Protein AF-K5WN62-F1 (afdb_monomer)

Nearest PDB structures (foldseek):
  7bbb-assembly1_A  TM=4.784E-01  e=8.755E+00  Escherichia coli K-12
  8i9w-assembly1_Cb  TM=4.231E-01  e=9.385E+00  Thermochaetoides thermophila DSM 1495
  9esi-assembly1_z  TM=3.993E-01  e=9.385E+00  Schizosaccharomyces pombe

Sequence (64 aa):
MINVQSNYNRMRILQINMNRSEAAHLDLINRNLAKHWDVICLQEPHITKHGNIRTPKQFRQIFP

Organism: Agaricus bisporus var. burnettii (strain JB137-S8 / ATCC MYA-4627 / FGSC 10392) (NCBI:txid597362)

Radius of gy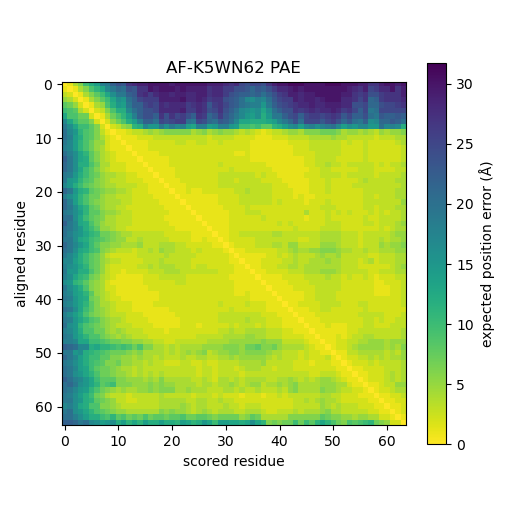ration: 14.34 Å; Cα contacts (8 Å, |Δi|>4): 66; chains: 1; bounding box: 32×34×40 Å

Mean predicted aligned error: 6.42 Å

pLDDT: 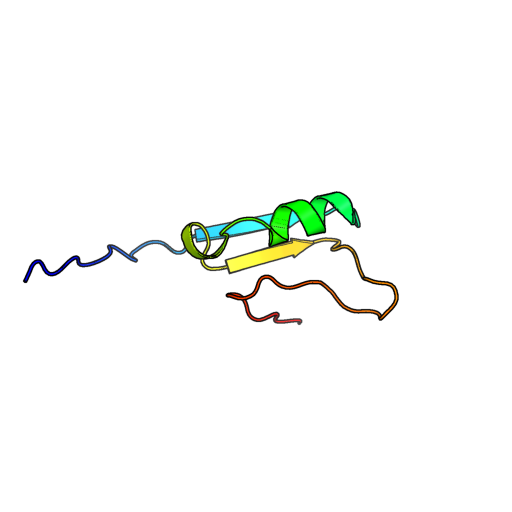mean 87.02, std 13.89, range [38.91, 96.62]

Secondary structure (DSSP, 8-state):
---------S--EEEEE-TT-HHHHHHHHTS-GGGT-SEEEEESPPPPTTSPPP--TT------

Foldseek 3Di:
DDPPPDPPVDAFEAEDEPCLDPVSLVVVLPDPVVVHHDYYHYHNHNQDPVRDGDDHPPDDDDDD

InterPro domains:
  IPR036691 Endonuclease/exonuclease/phosphatase superfamily [G3DSA:3.60.10.10] (10-64)
  IPR036691 Endonuclease/exonuclease/phosphatase superfamily [SSF56219] (10-64)

Solvent-accessible surface area (backbone atoms only — not comparable to full-atom values): 4335 Å² total; per-residue (Å²): 133,85,82,79,76,73,84,78,87,66,90,38,72,45,76,47,75,40,80,49,29,58,66,56,50,53,58,55,50,75,46,76,50,72,83,72,35,80,44,77,48,75,38,57,58,34,65,44,101,85,73,44,67,90,70,39,96,88,58,80,90,82,78,136

Structure (mmCIF, N/CA/C/O backbone):
data_AF-K5WN62-F1
#
_entry.id   AF-K5WN62-F1
#
loop_
_atom_site.group_PDB
_atom_site.id
_atom_site.type_symbol
_atom_site.label_atom_id
_atom_site.label_alt_id
_atom_site.label_comp_id
_atom_site.label_asym_id
_atom_site.label_entity_id
_atom_site.label_seq_id
_atom_site.pdbx_PDB_ins_code
_atom_site.Cartn_x
_atom_site.Cartn_y
_atom_site.Cartn_z
_atom_site.occupancy
_atom_site.B_iso_or_equiv
_atom_site.auth_seq_id
_atom_site.auth_comp_id
_atom_site.auth_asym_id
_atom_site.auth_atom_id
_atom_site.pdbx_PDB_model_num
ATOM 1 N N . MET A 1 1 ? -10.148 19.642 31.338 1.00 40.28 1 MET A N 1
ATOM 2 C CA . MET A 1 1 ? -9.708 18.546 30.446 1.00 40.28 1 MET A CA 1
ATOM 3 C C . MET A 1 1 ? -10.783 18.354 29.391 1.00 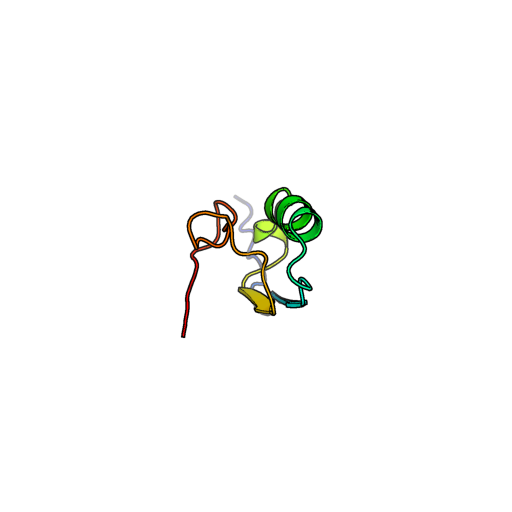40.28 1 MET A C 1
ATOM 5 O O . MET A 1 1 ? -11.902 18.023 29.754 1.00 40.28 1 MET A O 1
ATOM 9 N N . ILE A 1 2 ? -10.497 18.662 28.125 1.00 38.91 2 ILE A N 1
ATOM 10 C CA . ILE A 1 2 ? -11.475 18.502 27.041 1.00 38.91 2 ILE A CA 1
ATOM 11 C C . ILE A 1 2 ? -11.442 17.031 26.627 1.00 38.91 2 ILE A C 1
ATOM 13 O O . ILE A 1 2 ? -10.416 16.542 26.160 1.00 38.91 2 ILE A O 1
ATOM 17 N N . ASN A 1 3 ? -12.544 16.322 26.860 1.00 48.50 3 ASN A N 1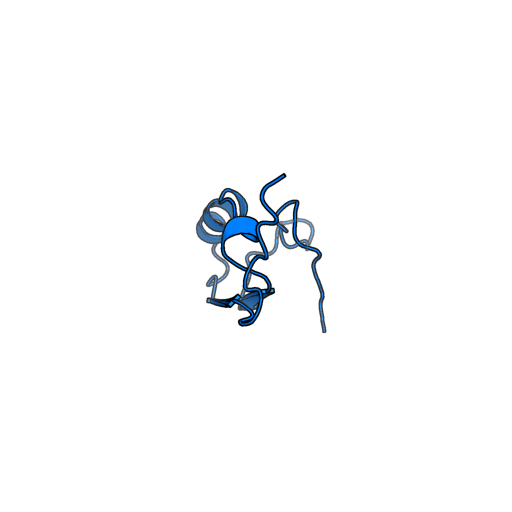
ATOM 18 C CA . ASN A 1 3 ? -12.706 14.933 26.456 1.00 48.50 3 ASN A CA 1
ATOM 19 C C . ASN A 1 3 ? -12.985 14.909 24.948 1.00 48.50 3 ASN A C 1
ATOM 21 O O . ASN A 1 3 ? -14.120 15.102 24.514 1.00 48.50 3 ASN A O 1
ATOM 25 N N . VAL A 1 4 ? -11.936 14.758 24.139 1.00 56.50 4 VAL A N 1
ATOM 26 C CA . VAL A 1 4 ? -12.077 14.597 22.689 1.00 56.50 4 VAL A CA 1
ATOM 27 C C . VAL A 1 4 ? -12.526 13.160 22.440 1.00 56.50 4 VAL A C 1
ATOM 29 O O . VAL A 1 4 ? -11.711 12.269 22.212 1.00 56.50 4 VAL A O 1
ATOM 32 N N . GLN A 1 5 ? -13.834 12.914 22.521 1.00 54.91 5 GLN A N 1
ATOM 33 C CA . GLN A 1 5 ? -14.414 11.685 21.991 1.00 54.91 5 GLN A CA 1
ATOM 34 C C . GLN A 1 5 ? -14.175 11.674 20.480 1.00 54.91 5 GLN A C 1
ATOM 36 O O . GLN A 1 5 ? -14.845 12.364 19.714 1.00 54.91 5 GLN A O 1
ATOM 41 N N . SER A 1 6 ? -13.175 10.913 20.042 1.00 59.25 6 SER A N 1
ATOM 42 C CA . SER A 1 6 ? -13.022 10.590 18.631 1.00 59.25 6 SER A CA 1
ATOM 43 C C . SER A 1 6 ? -14.237 9.764 18.212 1.00 59.25 6 SER A C 1
ATOM 45 O O . SER A 1 6 ? -14.445 8.661 18.717 1.00 59.25 6 SER A O 1
ATOM 47 N N . ASN A 1 7 ? -15.055 10.317 17.316 1.00 59.81 7 ASN A N 1
ATOM 48 C CA . ASN A 1 7 ? -16.186 9.646 16.677 1.00 59.81 7 ASN A CA 1
ATOM 49 C C . ASN A 1 7 ? -15.671 8.502 15.775 1.00 59.81 7 ASN A C 1
ATOM 51 O O . ASN A 1 7 ? -15.702 8.591 14.549 1.00 59.81 7 ASN A O 1
ATOM 55 N N . TYR A 1 8 ? -15.182 7.408 16.365 1.00 65.06 8 TYR A N 1
ATOM 56 C CA . TYR A 1 8 ? -14.753 6.189 15.665 1.00 65.06 8 TYR A CA 1
ATOM 57 C C . TYR A 1 8 ? -15.948 5.358 15.153 1.00 65.06 8 TYR A C 1
ATOM 59 O O . TYR A 1 8 ? -15.913 4.133 15.160 1.00 65.06 8 TYR A O 1
ATOM 67 N N . ASN A 1 9 ? -17.024 5.999 14.690 1.00 78.25 9 ASN A N 1
ATOM 68 C CA . ASN A 1 9 ? -18.230 5.299 14.230 1.00 78.25 9 ASN A CA 1
ATOM 69 C C . ASN A 1 9 ? -18.100 4.722 12.809 1.00 78.25 9 ASN A C 1
ATOM 71 O O . ASN A 1 9 ? -19.042 4.123 12.293 1.00 78.25 9 ASN A O 1
ATOM 75 N N . ARG A 1 10 ? -16.956 4.925 12.144 1.00 89.12 10 ARG A N 1
ATOM 76 C CA . ARG A 1 10 ? -16.722 4.466 10.775 1.00 89.12 10 ARG A CA 1
ATOM 77 C C . ARG A 1 10 ? -15.301 3.949 10.607 1.00 89.12 10 ARG A C 1
ATOM 79 O O . ARG A 1 10 ? -14.348 4.714 10.710 1.00 89.12 10 ARG A O 1
ATOM 86 N N . MET A 1 11 ? -15.191 2.667 10.273 1.00 93.38 11 MET A N 1
ATOM 87 C CA . MET A 1 11 ? -13.937 2.044 9.857 1.00 93.38 11 MET A CA 1
ATOM 88 C C . MET A 1 11 ? -13.548 2.526 8.452 1.00 93.38 11 MET A C 1
ATOM 90 O O . MET A 1 11 ? -14.372 2.533 7.532 1.00 93.38 11 MET A O 1
ATOM 94 N N . ARG A 1 12 ? -12.288 2.930 8.282 1.00 94.88 12 ARG A N 1
ATOM 95 C CA . ARG A 1 12 ? -11.706 3.390 7.017 1.00 94.88 12 ARG A CA 1
ATOM 96 C C . ARG A 1 12 ? -10.826 2.288 6.440 1.00 94.88 12 ARG A C 1
ATOM 98 O O . ARG A 1 12 ? -9.767 1.980 6.984 1.00 94.88 12 ARG A O 1
ATOM 105 N N . ILE A 1 13 ? -11.264 1.725 5.318 1.00 96.06 13 ILE A N 1
ATOM 106 C CA . ILE A 1 13 ? -10.539 0.682 4.590 1.00 96.06 13 ILE A CA 1
ATOM 107 C C . ILE A 1 13 ? -9.963 1.281 3.310 1.00 96.06 13 ILE A C 1
ATOM 109 O O . ILE A 1 13 ? -10.700 1.866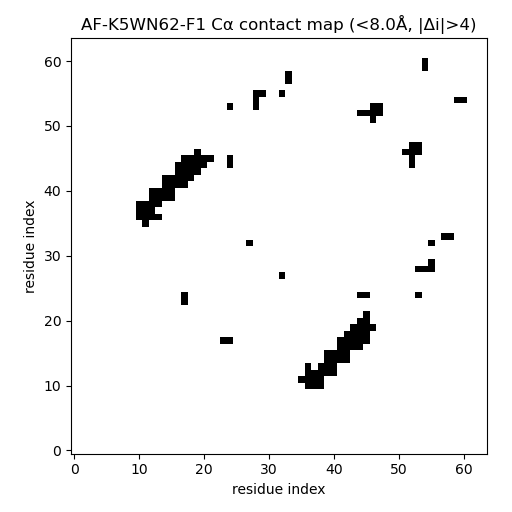 2.515 1.00 96.06 13 ILE A O 1
ATOM 113 N N . LEU A 1 14 ? -8.662 1.096 3.100 1.00 95.25 14 LEU A N 1
ATOM 114 C CA . LEU A 1 14 ? -8.018 1.304 1.809 1.00 95.25 14 LEU A CA 1
ATOM 115 C C . LEU A 1 14 ? -7.874 -0.043 1.102 1.00 95.25 14 LEU A C 1
ATOM 117 O O . LEU A 1 14 ? -7.333 -0.985 1.675 1.00 95.25 14 LEU A O 1
ATOM 121 N N . GLN A 1 15 ? -8.297 -0.120 -0.155 1.00 96.25 15 GLN A N 1
ATOM 122 C CA . GLN A 1 15 ? -8.026 -1.261 -1.021 1.00 96.25 15 GLN A CA 1
ATOM 123 C C . GLN A 1 15 ? -7.294 -0.782 -2.271 1.00 96.25 15 GLN A C 1
ATOM 125 O O . GLN A 1 15 ? -7.731 0.172 -2.914 1.00 96.25 15 GLN A O 1
ATOM 130 N N . ILE A 1 16 ? -6.174 -1.425 -2.598 1.00 95.38 16 ILE A N 1
ATOM 131 C CA . ILE A 1 16 ? -5.319 -1.025 -3.716 1.00 95.38 16 ILE A CA 1
ATOM 132 C C . ILE A 1 16 ? -4.647 -2.240 -4.360 1.00 95.38 16 ILE A C 1
ATOM 134 O O . ILE A 1 16 ? -4.082 -3.095 -3.677 1.00 95.38 16 ILE A O 1
ATOM 138 N N . ASN A 1 17 ? -4.658 -2.269 -5.694 1.00 95.94 17 ASN A N 1
ATOM 139 C CA . ASN A 1 17 ? -3.798 -3.144 -6.482 1.00 95.94 17 ASN A CA 1
ATOM 140 C C . ASN A 1 17 ? -2.461 -2.430 -6.743 1.00 95.94 17 ASN A C 1
ATOM 142 O O . ASN A 1 17 ? -2.437 -1.320 -7.274 1.00 95.94 17 ASN A O 1
ATOM 146 N N . MET A 1 18 ? -1.357 -3.061 -6.349 1.00 94.75 18 MET A N 1
ATOM 147 C CA . MET A 1 18 ? -0.006 -2.500 -6.426 1.00 94.75 18 MET A CA 1
ATOM 148 C C . MET A 1 18 ? 0.709 -2.832 -7.742 1.00 94.75 18 MET A C 1
ATOM 150 O O . MET A 1 18 ? 1.806 -2.323 -7.975 1.00 94.75 18 MET A O 1
ATOM 154 N N . ASN A 1 19 ? 0.123 -3.692 -8.585 1.00 96.62 19 ASN A N 1
ATOM 155 C CA . ASN A 1 19 ? 0.671 -4.160 -9.861 1.00 96.62 19 ASN A CA 1
ATOM 156 C C . ASN A 1 19 ? 2.152 -4.580 -9.756 1.00 96.62 19 ASN A C 1
ATOM 158 O O . ASN A 1 19 ? 2.978 -4.264 -10.613 1.00 96.62 19 ASN A O 1
ATOM 162 N N . ARG A 1 20 ? 2.515 -5.213 -8.631 1.00 95.56 20 ARG A N 1
ATOM 163 C CA . ARG A 1 20 ? 3.873 -5.655 -8.267 1.00 95.56 20 ARG A CA 1
ATOM 164 C C . ARG A 1 20 ? 4.938 -4.548 -8.289 1.00 95.56 20 ARG A C 1
ATOM 166 O O . ARG A 1 20 ? 6.130 -4.845 -8.307 1.00 95.56 20 ARG A O 1
ATOM 173 N N . SER A 1 21 ? 4.533 -3.279 -8.262 1.00 96.25 21 SER A N 1
ATOM 174 C CA . SER A 1 21 ? 5.432 -2.130 -8.374 1.00 96.25 21 SER A CA 1
ATOM 175 C C . SER A 1 21 ? 6.144 -1.842 -7.054 1.00 96.25 21 SER A C 1
ATOM 177 O O . SER A 1 21 ? 5.517 -1.473 -6.057 1.00 96.25 21 SER A O 1
ATOM 179 N N . GLU A 1 22 ? 7.477 -1.956 -7.048 1.00 95.38 22 GLU A N 1
ATOM 180 C CA . GLU A 1 22 ? 8.292 -1.582 -5.885 1.00 95.38 22 GLU A CA 1
ATOM 181 C C . GLU A 1 22 ? 8.124 -0.100 -5.536 1.00 95.38 22 GLU A C 1
ATOM 183 O O . GLU A 1 22 ? 7.970 0.248 -4.364 1.00 95.38 22 GLU A O 1
ATOM 188 N N . ALA A 1 23 ? 8.116 0.767 -6.552 1.00 95.50 23 ALA A N 1
ATOM 189 C CA . ALA A 1 23 ? 7.996 2.209 -6.373 1.00 95.50 23 ALA A CA 1
ATOM 190 C C . ALA A 1 23 ? 6.671 2.586 -5.695 1.00 95.50 23 ALA A C 1
ATOM 192 O O . ALA A 1 23 ? 6.670 3.376 -4.752 1.00 95.50 23 ALA A O 1
ATOM 193 N N . ALA A 1 24 ? 5.561 1.965 -6.110 1.00 92.56 24 ALA A N 1
ATOM 194 C CA . ALA A 1 24 ? 4.263 2.174 -5.471 1.00 92.56 24 ALA A CA 1
ATOM 195 C C . ALA A 1 24 ? 4.279 1.719 -4.003 1.00 92.56 24 ALA A C 1
ATOM 197 O O . ALA A 1 24 ? 3.723 2.387 -3.133 1.00 92.56 24 ALA A O 1
ATOM 198 N N . HIS A 1 25 ? 4.945 0.598 -3.707 1.00 92.81 25 HIS A N 1
ATOM 199 C CA . HIS A 1 25 ? 5.048 0.073 -2.343 1.00 92.81 25 HIS A CA 1
ATOM 200 C C . HIS A 1 25 ? 5.849 1.001 -1.435 1.00 92.81 25 HIS A C 1
ATOM 202 O O . HIS A 1 25 ? 5.437 1.259 -0.306 1.00 92.81 25 HIS A O 1
ATOM 208 N N . LEU A 1 26 ? 6.972 1.518 -1.935 1.00 93.19 26 LEU A N 1
ATOM 209 C CA . LEU A 1 26 ? 7.805 2.489 -1.231 1.00 93.19 26 LEU A CA 1
ATOM 210 C C . LEU A 1 26 ? 7.058 3.803 -0.978 1.00 93.19 26 LEU A C 1
ATOM 212 O O . LEU A 1 26 ? 7.094 4.308 0.142 1.00 93.19 26 LEU A O 1
ATOM 216 N N . ASP A 1 27 ? 6.346 4.329 -1.975 1.00 92.88 27 ASP A N 1
ATOM 217 C CA . ASP A 1 27 ? 5.519 5.527 -1.798 1.00 92.88 27 ASP A CA 1
ATOM 218 C C . ASP A 1 27 ? 4.435 5.310 -0.731 1.00 92.88 27 ASP A C 1
ATOM 220 O O . ASP A 1 27 ? 4.243 6.147 0.152 1.00 92.88 27 ASP A O 1
ATOM 224 N N . LEU A 1 28 ? 3.776 4.148 -0.751 1.00 91.06 28 LEU A N 1
ATOM 225 C CA . LEU A 1 28 ? 2.711 3.822 0.189 1.00 91.06 28 LEU A CA 1
ATOM 226 C C . LEU A 1 28 ? 3.216 3.756 1.641 1.00 91.06 28 LEU A C 1
ATOM 228 O O . LEU A 1 28 ? 2.626 4.385 2.520 1.00 91.06 28 LEU A O 1
ATOM 232 N N . ILE A 1 29 ? 4.307 3.029 1.909 1.00 90.44 29 ILE A N 1
ATOM 233 C CA . ILE A 1 29 ? 4.812 2.822 3.283 1.00 90.44 29 ILE A CA 1
ATOM 234 C C . ILE A 1 29 ? 5.431 4.080 3.901 1.00 90.44 29 ILE A C 1
ATOM 236 O O . ILE A 1 29 ? 5.501 4.175 5.125 1.00 90.44 29 ILE A O 1
ATOM 240 N N . ASN A 1 30 ? 5.871 5.034 3.075 1.00 90.38 30 ASN A N 1
ATOM 241 C CA . ASN A 1 30 ? 6.447 6.299 3.532 1.00 90.38 30 ASN A CA 1
ATOM 242 C C . ASN A 1 30 ? 5.377 7.320 3.967 1.00 90.38 30 ASN A C 1
ATOM 244 O O . ASN A 1 30 ? 5.706 8.359 4.540 1.00 90.38 30 ASN A O 1
ATOM 248 N N . ARG A 1 31 ? 4.088 7.040 3.732 1.00 90.12 31 ARG A N 1
ATOM 249 C CA . ARG A 1 31 ? 2.966 7.880 4.177 1.00 90.12 31 ARG A CA 1
ATOM 250 C C . ARG A 1 31 ? 2.572 7.558 5.622 1.00 90.12 31 ARG A C 1
ATOM 252 O O . ARG A 1 31 ? 2.697 6.428 6.089 1.00 90.12 31 ARG A O 1
ATOM 259 N N . ASN A 1 32 ? 1.994 8.534 6.328 1.00 90.94 32 ASN A N 1
ATOM 260 C CA . ASN A 1 32 ? 1.415 8.322 7.662 1.00 90.94 32 ASN A CA 1
ATOM 261 C C . ASN A 1 32 ? 0.036 7.643 7.566 1.00 90.94 32 ASN A C 1
ATOM 263 O O . ASN A 1 32 ? -1.008 8.251 7.806 1.00 90.94 32 ASN A O 1
ATOM 267 N N . LEU A 1 33 ? 0.036 6.379 7.147 1.00 92.38 33 LEU A N 1
ATOM 268 C CA . LEU A 1 33 ? -1.174 5.637 6.806 1.00 92.38 33 LEU A CA 1
ATOM 269 C C . LEU A 1 33 ? -2.125 5.442 7.991 1.00 92.38 33 LEU A C 1
ATOM 271 O O . LEU A 1 33 ? -3.333 5.560 7.806 1.00 92.38 33 LEU A O 1
ATOM 275 N N . ALA A 1 34 ? -1.607 5.233 9.204 1.00 91.56 34 ALA A N 1
ATOM 276 C CA . ALA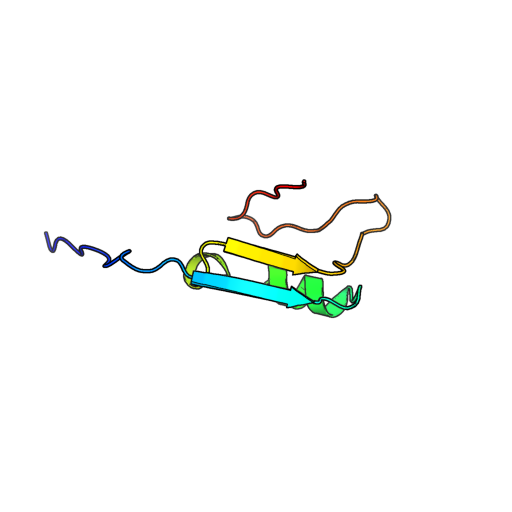 A 1 34 ? -2.438 4.972 10.383 1.00 91.56 34 ALA A CA 1
ATOM 277 C C . ALA A 1 34 ? -3.253 6.195 10.834 1.00 91.56 34 ALA A C 1
ATOM 279 O O . ALA A 1 34 ? -4.244 6.061 11.545 1.00 91.56 34 ALA A O 1
ATOM 280 N N . LYS A 1 35 ? -2.881 7.408 10.402 1.00 92.06 35 LYS A N 1
ATOM 281 C CA . LYS A 1 35 ? -3.703 8.608 10.622 1.00 92.06 35 LYS A CA 1
ATOM 282 C C . LYS A 1 35 ? -5.004 8.567 9.805 1.00 92.06 35 LYS A C 1
ATOM 284 O O . LYS A 1 35 ? -6.017 9.161 10.194 1.00 92.06 35 LYS A O 1
ATOM 289 N N . HIS A 1 36 ? -4.980 7.887 8.661 1.00 92.06 36 HIS A N 1
ATOM 290 C CA . HIS A 1 36 ? -6.027 7.959 7.644 1.00 92.06 36 HIS A CA 1
ATOM 291 C C . HIS A 1 36 ? -6.809 6.659 7.465 1.00 92.06 36 HIS A C 1
ATOM 293 O O . HIS A 1 36 ? -7.975 6.726 7.084 1.00 92.06 36 HIS A O 1
ATOM 299 N N . TRP A 1 37 ? -6.199 5.513 7.754 1.00 94.38 37 TRP A N 1
ATOM 300 C CA . TRP A 1 37 ? -6.749 4.195 7.463 1.00 94.38 37 TRP A CA 1
ATOM 301 C C . TRP A 1 37 ? -6.599 3.268 8.660 1.00 94.38 37 TRP A C 1
ATOM 303 O O . TRP A 1 37 ? -5.569 3.285 9.331 1.00 94.38 37 TRP A O 1
ATOM 313 N N . ASP A 1 38 ? -7.617 2.443 8.877 1.00 93.44 38 ASP A N 1
ATOM 314 C CA . ASP A 1 38 ? -7.644 1.437 9.940 1.00 93.44 38 ASP A CA 1
ATOM 315 C C . ASP A 1 38 ? -7.258 0.056 9.380 1.00 93.44 38 ASP A C 1
ATOM 317 O O . ASP A 1 38 ? -6.561 -0.717 10.034 1.00 93.44 38 ASP A O 1
ATOM 321 N N . VAL A 1 39 ? -7.652 -0.234 8.131 1.00 94.44 39 VAL A N 1
ATOM 322 C CA . VAL A 1 39 ? -7.326 -1.474 7.406 1.00 94.44 39 VAL A CA 1
ATOM 323 C C . VAL A 1 39 ? -6.817 -1.139 6.007 1.00 94.44 39 VAL A C 1
ATOM 325 O O . VAL A 1 39 ? -7.344 -0.248 5.338 1.00 94.44 39 VAL A O 1
ATOM 328 N N . ILE A 1 40 ? -5.801 -1.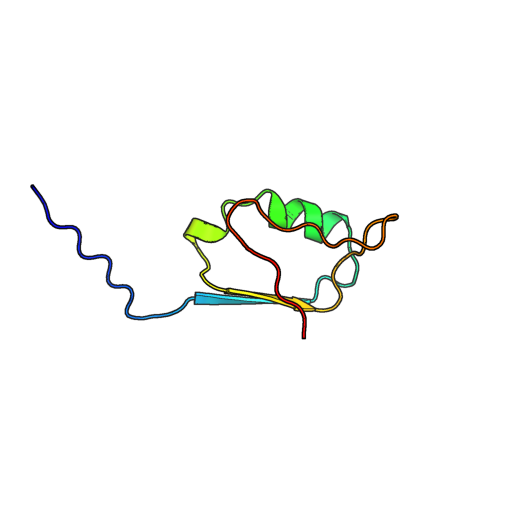874 5.552 1.00 94.44 40 ILE A N 1
ATOM 329 C CA . ILE A 1 40 ? -5.251 -1.755 4.200 1.00 94.44 40 ILE A CA 1
ATOM 330 C C . ILE A 1 40 ? -5.205 -3.140 3.561 1.00 94.44 40 ILE A C 1
ATOM 332 O O . ILE A 1 40 ? -4.504 -4.029 4.039 1.00 94.44 40 ILE A O 1
ATOM 336 N N . CYS A 1 41 ? -5.927 -3.298 2.457 1.00 94.75 41 CYS A N 1
ATOM 337 C CA . CYS A 1 41 ? -5.945 -4.501 1.637 1.00 94.75 41 CYS A CA 1
ATOM 338 C C . CYS A 1 41 ? -5.064 -4.278 0.403 1.00 94.75 41 CYS A C 1
ATOM 340 O O . CYS A 1 41 ? -5.393 -3.452 -0.451 1.00 94.75 41 CYS A O 1
ATOM 342 N N . LEU A 1 42 ? -3.958 -5.017 0.309 1.00 93.69 42 LEU A N 1
ATOM 343 C CA . LEU A 1 42 ? -3.046 -4.970 -0.836 1.00 93.69 42 LEU A CA 1
ATOM 344 C C . LEU A 1 42 ? -3.302 -6.156 -1.769 1.00 93.69 42 LEU A C 1
ATOM 346 O O . LEU A 1 42 ? -3.199 -7.306 -1.342 1.00 93.69 42 LEU A O 1
ATOM 350 N N . GLN A 1 43 ? -3.578 -5.884 -3.043 1.00 95.19 43 GLN A N 1
ATOM 351 C CA . GLN A 1 43 ? -3.532 -6.882 -4.115 1.00 95.19 43 GLN A CA 1
ATOM 352 C C . GLN A 1 43 ? -2.259 -6.721 -4.943 1.00 95.19 43 GLN A C 1
ATOM 354 O O . GLN A 1 43 ? -1.773 -5.608 -5.133 1.00 95.19 43 GLN A O 1
ATOM 359 N N . GLU A 1 44 ? -1.724 -7.844 -5.423 1.00 95.69 44 GLU A N 1
ATOM 360 C CA . GLU A 1 44 ? -0.481 -7.904 -6.204 1.00 95.69 44 GLU A CA 1
ATOM 361 C C . GLU A 1 44 ? 0.667 -7.051 -5.622 1.00 95.69 44 GLU A C 1
ATOM 363 O O . GLU A 1 44 ? 1.266 -6.251 -6.343 1.00 95.69 44 GLU A O 1
ATOM 368 N N . PRO A 1 45 ? 0.975 -7.165 -4.312 1.00 94.25 45 PRO A N 1
ATOM 369 C CA . PRO A 1 45 ? 2.034 -6.377 -3.695 1.00 94.25 45 PRO A CA 1
ATOM 370 C C . PRO A 1 45 ? 3.395 -6.693 -4.320 1.00 94.25 45 PRO A C 1
ATOM 372 O O . PRO A 1 45 ? 3.637 -7.797 -4.813 1.00 94.25 45 PRO A O 1
ATOM 375 N N . HIS A 1 46 ? 4.319 -5.737 -4.245 1.00 95.56 46 HIS A N 1
ATOM 376 C CA . HIS A 1 46 ? 5.709 -6.030 -4.556 1.00 95.56 46 HIS A CA 1
ATOM 3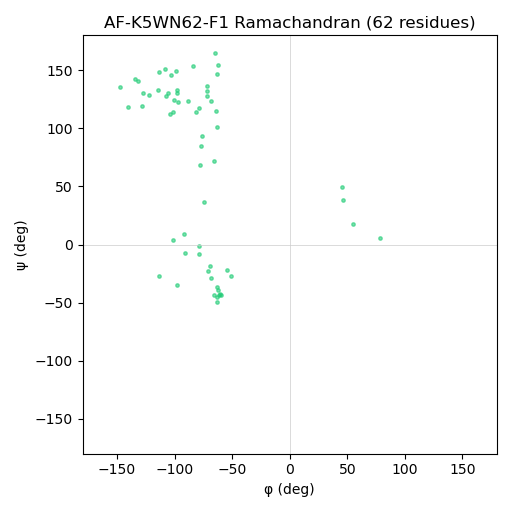77 C C . HIS A 1 46 ? 6.296 -6.948 -3.474 1.00 95.56 46 HIS A C 1
ATOM 379 O O . HIS A 1 46 ? 6.296 -6.620 -2.284 1.00 95.56 46 HIS A O 1
ATOM 385 N N . ILE A 1 47 ? 6.821 -8.096 -3.900 1.00 93.62 47 ILE A N 1
ATOM 386 C CA . ILE A 1 47 ? 7.516 -9.051 -3.039 1.00 93.62 47 ILE A CA 1
ATOM 387 C C . ILE A 1 47 ? 9.013 -8.788 -3.176 1.00 93.62 47 ILE A C 1
ATOM 389 O O . ILE A 1 47 ? 9.568 -8.823 -4.272 1.00 93.62 47 ILE A O 1
ATOM 393 N N . THR A 1 48 ? 9.678 -8.505 -2.058 1.00 92.56 48 THR A N 1
ATOM 394 C CA . THR A 1 48 ? 11.129 -8.280 -2.043 1.00 92.56 48 THR A CA 1
ATOM 395 C C . THR A 1 48 ? 11.897 -9.543 -2.439 1.00 92.56 48 THR A C 1
ATOM 397 O O . THR A 1 48 ? 11.379 -10.654 -2.363 1.00 92.56 48 THR A O 1
ATOM 400 N N . LYS A 1 49 ? 13.189 -9.396 -2.761 1.00 92.25 49 LYS A N 1
ATOM 401 C CA . LYS A 1 49 ? 14.084 -10.530 -3.067 1.00 92.25 49 LYS A CA 1
ATOM 402 C C . LYS A 1 49 ? 14.131 -11.611 -1.974 1.00 92.25 4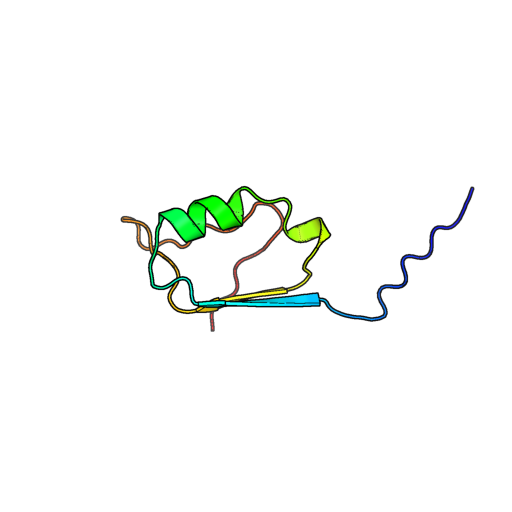9 LYS A C 1
ATOM 404 O O . LYS A 1 49 ? 14.486 -12.744 -2.262 1.00 92.25 49 LYS A O 1
ATOM 409 N N . HIS A 1 50 ? 13.771 -11.265 -0.737 1.00 91.44 50 HIS A N 1
ATOM 410 C CA . HIS A 1 50 ? 13.715 -12.185 0.402 1.00 91.44 50 HIS A CA 1
ATOM 411 C C . HIS A 1 50 ? 12.334 -12.829 0.607 1.00 91.44 50 HIS A C 1
ATOM 413 O O . HIS A 1 50 ? 12.105 -13.440 1.643 1.00 91.44 50 HIS A O 1
ATOM 419 N N . GLY A 1 51 ? 11.393 -12.655 -0.327 1.00 89.06 51 GLY A N 1
ATOM 420 C CA . GLY A 1 51 ? 10.038 -13.204 -0.216 1.00 89.06 51 GLY A CA 1
ATOM 421 C C . GLY A 1 51 ? 9.103 -12.408 0.700 1.00 89.06 51 GLY A C 1
ATOM 422 O O . GLY A 1 51 ? 7.971 -12.821 0.923 1.00 89.06 51 GLY A O 1
ATOM 423 N N . ASN A 1 52 ? 9.544 -11.255 1.215 1.00 88.75 52 ASN A N 1
ATOM 424 C CA . ASN A 1 52 ? 8.780 -10.462 2.180 1.00 88.75 52 ASN A CA 1
ATOM 425 C C . ASN A 1 52 ? 8.028 -9.307 1.517 1.00 88.75 52 ASN A C 1
ATOM 427 O O . ASN A 1 52 ? 8.528 -8.693 0.570 1.00 88.75 52 ASN A O 1
ATOM 431 N N . ILE A 1 53 ? 6.885 -8.941 2.096 1.00 90.62 53 ILE A N 1
ATOM 432 C CA . ILE A 1 53 ? 6.151 -7.708 1.797 1.00 90.62 53 ILE A CA 1
ATOM 433 C C . ILE A 1 53 ? 6.501 -6.659 2.856 1.00 90.62 53 ILE A C 1
ATOM 435 O O . ILE A 1 53 ? 6.486 -6.931 4.056 1.00 90.62 53 ILE A O 1
ATOM 439 N N . ARG A 1 54 ? 6.814 -5.434 2.423 1.00 89.81 54 ARG A N 1
ATOM 440 C CA . ARG A 1 54 ? 7.079 -4.326 3.351 1.00 89.81 54 ARG A CA 1
ATOM 441 C C . ARG A 1 54 ? 5.772 -3.867 4.002 1.00 89.81 54 ARG A C 1
ATOM 443 O O . ARG A 1 54 ? 4.814 -3.543 3.301 1.00 89.81 54 ARG A O 1
ATOM 450 N N . THR A 1 55 ? 5.765 -3.795 5.331 1.00 89.50 55 THR A N 1
ATOM 451 C CA . THR A 1 55 ? 4.611 -3.359 6.130 1.00 89.50 55 THR A CA 1
ATOM 452 C C . THR A 1 55 ? 4.942 -2.048 6.853 1.00 89.50 55 THR A C 1
ATOM 454 O O . THR A 1 55 ? 6.023 -1.952 7.439 1.00 89.50 55 THR A O 1
ATOM 457 N N . PRO A 1 56 ? 4.065 -1.025 6.825 1.00 87.62 56 PRO A N 1
ATOM 458 C CA . PRO A 1 56 ? 4.290 0.214 7.568 1.00 87.62 56 PRO A CA 1
ATOM 459 C C . PRO A 1 56 ? 4.328 -0.032 9.086 1.00 87.62 56 PRO A C 1
ATOM 461 O O . PRO A 1 56 ? 3.583 -0.861 9.598 1.00 87.62 56 PRO A O 1
ATOM 464 N N . LYS A 1 57 ? 5.136 0.743 9.826 1.00 84.44 57 LYS A N 1
ATOM 465 C CA . LYS A 1 57 ? 5.443 0.547 11.265 1.00 84.44 57 LYS A CA 1
ATOM 466 C C . LYS A 1 57 ? 4.223 0.388 12.195 1.00 84.44 57 LYS A C 1
ATOM 468 O O . LYS A 1 57 ? 4.350 -0.205 13.259 1.00 84.44 57 LYS A O 1
ATOM 473 N N . GLN A 1 58 ? 3.071 0.949 11.834 1.00 91.50 58 GLN A N 1
ATOM 474 C CA . GLN A 1 58 ? 1.849 0.958 12.654 1.00 91.50 58 GLN A CA 1
ATOM 475 C C . GLN A 1 58 ? 0.810 -0.082 12.222 1.00 91.50 58 GLN A C 1
ATOM 477 O O . GLN A 1 58 ? -0.279 -0.130 12.784 1.00 91.50 58 GLN A O 1
ATOM 482 N N . PHE A 1 59 ? 1.142 -0.910 11.236 1.00 92.81 59 PHE A N 1
ATOM 483 C CA . PHE A 1 59 ? 0.294 -1.994 10.775 1.00 92.81 59 PHE A CA 1
ATOM 484 C C . PHE A 1 59 ? 0.953 -3.330 11.088 1.00 92.81 59 PHE A C 1
ATOM 486 O O . PHE A 1 59 ? 2.176 -3.472 11.070 1.00 92.81 59 PHE A O 1
ATOM 493 N N . ARG A 1 60 ? 0.116 -4.331 11.345 1.00 91.94 60 ARG A N 1
ATOM 494 C CA . ARG A 1 60 ? 0.527 -5.729 11.393 1.00 91.94 60 ARG A CA 1
ATOM 495 C C . ARG A 1 60 ? 0.030 -6.405 10.128 1.00 91.94 60 ARG A C 1
ATOM 497 O O . ARG A 1 60 ? -1.144 -6.287 9.789 1.00 91.94 60 ARG A O 1
ATOM 504 N N . GLN A 1 61 ? 0.917 -7.121 9.451 1.00 89.56 61 GLN A N 1
ATOM 505 C CA . GLN A 1 61 ? 0.529 -7.919 8.302 1.00 89.56 61 GLN A CA 1
ATOM 506 C C . GLN A 1 61 ? -0.266 -9.148 8.746 1.00 89.56 61 GLN A C 1
ATOM 508 O O . GLN A 1 61 ? 0.110 -9.823 9.707 1.00 89.56 61 GLN A O 1
ATOM 513 N N . ILE A 1 62 ? -1.350 -9.428 8.029 1.00 89.12 62 ILE A N 1
ATOM 514 C CA . ILE A 1 62 ? -2.161 -10.634 8.173 1.00 89.12 62 ILE A CA 1
ATOM 515 C C . ILE A 1 62 ? -2.272 -11.244 6.776 1.00 89.12 62 ILE A C 1
ATOM 517 O O . ILE A 1 62 ? -2.556 -10.530 5.813 1.00 89.12 62 ILE A O 1
ATOM 521 N N . PHE A 1 63 ? -2.000 -12.539 6.674 1.00 83.31 63 PHE A N 1
ATOM 522 C CA . PHE A 1 63 ? -2.198 -13.326 5.462 1.00 83.31 63 PHE A CA 1
ATOM 523 C C . PHE A 1 63 ? -3.397 -14.262 5.673 1.00 83.31 63 PHE A C 1
ATOM 525 O O . PHE A 1 63 ? -3.655 -14.620 6.826 1.00 83.31 63 PHE A O 1
ATOM 532 N N . PRO A 1 64 ? -4.129 -14.633 4.608 1.00 71.31 64 PRO A N 1
ATOM 533 C CA . PRO A 1 64 ? -4.977 -15.822 4.622 1.00 71.31 64 PRO A CA 1
ATOM 534 C C . PRO A 1 64 ? -4.183 -17.088 4.964 1.00 71.31 64 PRO A C 1
ATOM 536 O O . PRO A 1 64 ? -2.974 -17.131 4.631 1.00 71.31 64 PRO A O 1
#